Protein AF-A0A965GEA5-F1 (afdb_monomer)

Mean predicted aligned error: 11.43 Å

Secondary structure (DSSP, 8-state):
------------S----HHHHHHHHHHHHHHHHHHHHHHHHHHHHTHHHHHHHHHHHHHHHHHH-GGG---SPPP--STTHHHHHHHHHHHHHHHHHHHHHH-

Structure (mmCIF, N/CA/C/O backbone):
data_AF-A0A965GEA5-F1
#
_entry.id   AF-A0A965GEA5-F1
#
loop_
_atom_site.group_PDB
_atom_site.id
_atom_site.type_symbol
_atom_site.label_atom_id
_atom_site.label_alt_id
_atom_site.label_comp_id
_atom_site.label_asym_id
_atom_site.label_entity_id
_atom_site.label_seq_id
_atom_site.pdbx_PDB_ins_code
_atom_site.Cartn_x
_atom_site.Cartn_y
_atom_site.Cartn_z
_atom_site.occupancy
_atom_site.B_iso_or_equiv
_atom_site.auth_seq_id
_atom_site.auth_comp_id
_atom_site.auth_asym_id
_atom_site.auth_atom_id
_atom_site.pdbx_PDB_model_num
ATOM 1 N N . MET A 1 1 ? -72.207 2.234 27.737 1.00 43.72 1 MET 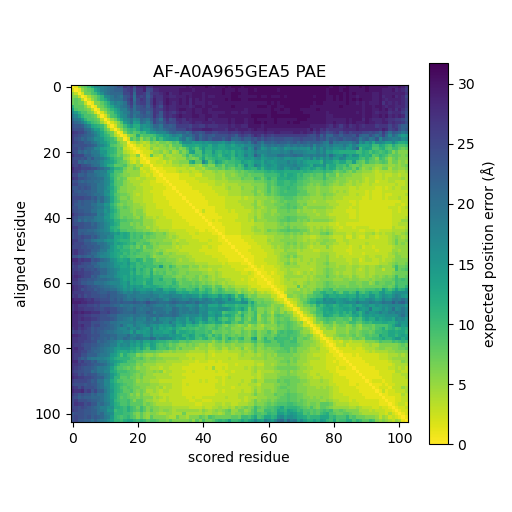A N 1
ATOM 2 C CA . MET A 1 1 ? -71.299 1.458 26.864 1.00 43.72 1 MET A CA 1
ATOM 3 C C . MET A 1 1 ? -70.029 2.272 26.649 1.00 43.72 1 MET A C 1
ATOM 5 O O . MET A 1 1 ? -70.011 3.147 25.799 1.00 43.72 1 MET A O 1
ATOM 9 N N . ALA A 1 2 ? -69.008 2.070 27.486 1.00 46.69 2 ALA A N 1
ATOM 10 C CA . ALA A 1 2 ? -67.744 2.802 27.409 1.00 46.69 2 ALA A CA 1
ATOM 11 C C . ALA A 1 2 ? -66.708 1.931 26.685 1.00 46.69 2 ALA A C 1
ATOM 13 O O . ALA A 1 2 ? -66.140 1.014 27.278 1.00 46.69 2 ALA A O 1
ATOM 14 N N . SER A 1 3 ? -66.506 2.182 25.389 1.00 49.72 3 SER A N 1
ATOM 15 C CA . SER A 1 3 ? -65.442 1.541 24.615 1.00 49.72 3 SER A CA 1
ATOM 16 C C . SER A 1 3 ? -64.109 2.181 24.999 1.00 49.72 3 SER A C 1
ATOM 18 O O . SER A 1 3 ? -63.816 3.325 24.651 1.00 49.72 3 SER A O 1
ATOM 20 N N . LYS A 1 4 ? -63.333 1.461 25.809 1.00 54.22 4 LYS A N 1
ATOM 21 C CA . LYS A 1 4 ? -62.025 1.877 26.312 1.00 54.22 4 LYS A CA 1
ATOM 22 C C . LYS A 1 4 ? -61.016 1.742 25.167 1.00 54.22 4 LYS A C 1
ATOM 24 O O . LYS A 1 4 ? -60.558 0.641 24.871 1.00 54.22 4 LYS A O 1
ATOM 29 N N . SER A 1 5 ? -60.709 2.859 24.506 1.00 52.09 5 SER A N 1
ATOM 30 C CA . SER A 1 5 ? -59.632 2.951 23.517 1.00 52.09 5 SER A CA 1
ATOM 31 C C . SER A 1 5 ? -58.316 2.527 24.169 1.00 52.09 5 SER A C 1
ATOM 33 O O . SER A 1 5 ? -57.801 3.187 25.073 1.00 52.09 5 SER A O 1
ATOM 35 N N . LYS A 1 6 ? -57.812 1.363 23.759 1.00 53.03 6 LYS A N 1
ATOM 36 C CA . LYS A 1 6 ? -56.510 0.838 24.153 1.00 53.03 6 LYS A CA 1
ATOM 37 C C . LYS A 1 6 ? -55.475 1.494 23.247 1.00 53.03 6 LYS A C 1
ATOM 39 O O . LYS A 1 6 ? -55.161 0.964 22.184 1.00 53.03 6 LYS A O 1
ATOM 44 N N . THR A 1 7 ? -54.970 2.651 23.660 1.00 47.94 7 THR A N 1
ATOM 45 C CA . THR A 1 7 ? -53.805 3.297 23.054 1.00 47.94 7 THR A CA 1
ATOM 46 C C . THR A 1 7 ? -52.617 2.348 23.214 1.00 47.94 7 THR A C 1
ATOM 48 O O . THR A 1 7 ? -52.012 2.238 24.278 1.00 47.94 7 THR A O 1
ATOM 51 N N . LYS A 1 8 ? -52.336 1.564 22.168 1.00 48.84 8 LYS A N 1
ATOM 52 C CA . LYS A 1 8 ? -51.048 0.896 22.005 1.00 48.84 8 LYS A CA 1
ATOM 53 C C . LYS A 1 8 ? -50.025 2.011 21.828 1.00 48.84 8 LYS A C 1
ATOM 55 O O . LYS A 1 8 ? -50.043 2.681 20.801 1.00 48.84 8 LYS A O 1
ATOM 60 N N . ASN A 1 9 ? -49.179 2.208 22.834 1.00 46.47 9 ASN A N 1
ATOM 61 C CA . ASN A 1 9 ? -47.971 3.012 22.703 1.00 46.47 9 ASN A CA 1
ATOM 62 C C . ASN A 1 9 ? -47.143 2.407 21.566 1.00 46.47 9 ASN A C 1
ATOM 64 O O . ASN A 1 9 ? -46.573 1.326 21.704 1.00 46.47 9 ASN A O 1
ATOM 68 N N . ALA A 1 10 ? -47.173 3.074 20.419 1.00 49.72 10 ALA A N 1
ATOM 69 C CA . ALA A 1 10 ? -46.383 2.763 19.245 1.00 49.72 10 ALA A CA 1
ATOM 70 C C . ALA A 1 10 ? -45.146 3.667 19.230 1.00 49.72 10 ALA A C 1
ATOM 72 O O . ALA A 1 10 ? -44.885 4.333 18.241 1.00 49.72 10 ALA A O 1
ATOM 73 N N . ASP A 1 11 ? -44.384 3.667 20.324 1.00 46.69 11 ASP A N 1
ATOM 74 C CA . ASP A 1 11 ? -43.043 4.259 20.377 1.00 46.69 11 ASP A CA 1
ATOM 75 C C . ASP A 1 11 ? -42.021 3.126 20.494 1.0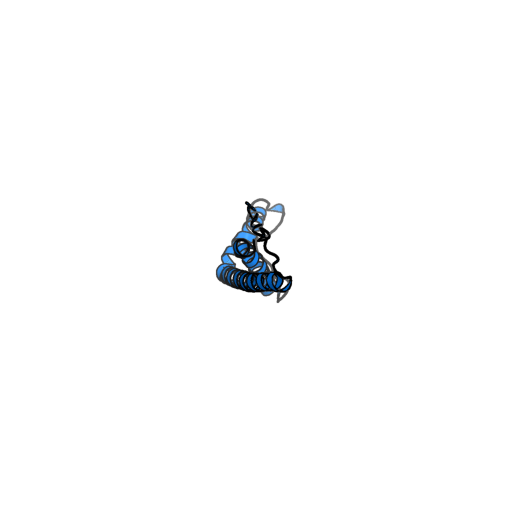0 46.69 11 ASP A C 1
ATOM 77 O O . ASP A 1 11 ? -41.295 2.969 21.469 1.00 46.69 11 ASP A O 1
ATOM 81 N N . GLY A 1 12 ? -42.031 2.259 19.483 1.00 46.09 12 GLY A N 1
ATOM 82 C CA . GLY A 1 12 ? -41.045 1.199 19.270 1.00 46.09 12 GLY A CA 1
ATOM 83 C C . GLY A 1 12 ? -39.899 1.656 18.369 1.00 46.09 12 GLY A C 1
ATOM 84 O O . GLY A 1 12 ? -39.423 0.879 17.549 1.00 46.09 12 GLY A O 1
ATOM 85 N N . GLN A 1 13 ? -39.500 2.926 18.456 1.00 50.22 13 GLN A N 1
ATOM 86 C CA . GLN A 1 13 ? -38.368 3.464 17.707 1.00 50.22 13 GLN A CA 1
ATOM 87 C C . GLN A 1 13 ? -37.155 3.537 18.632 1.00 50.22 13 GLN A C 1
ATOM 89 O O . GLN A 1 13 ? -36.934 4.544 19.289 1.00 50.22 13 GLN A O 1
ATOM 94 N N . ASN A 1 14 ? -36.411 2.432 18.706 1.00 54.12 14 ASN A N 1
ATOM 95 C CA . ASN A 1 14 ? -34.956 2.382 18.900 1.00 54.12 14 ASN A CA 1
ATOM 96 C C . ASN A 1 14 ? -34.323 3.571 1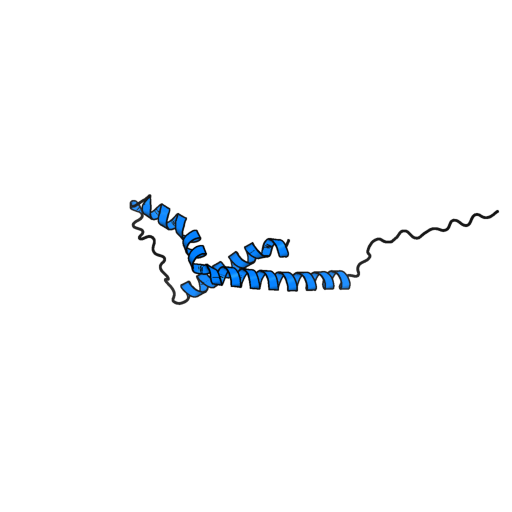9.655 1.00 54.12 14 ASN A C 1
ATOM 98 O O . ASN A 1 14 ? -33.475 4.273 19.107 1.00 54.12 14 ASN A O 1
ATOM 102 N N . ALA A 1 15 ? -34.673 3.786 20.922 1.00 60.22 15 ALA A N 1
ATOM 103 C CA . ALA A 1 15 ? -33.845 4.601 21.803 1.00 60.22 15 ALA A CA 1
ATOM 104 C C . ALA A 1 15 ? -32.640 3.748 22.232 1.00 60.22 15 ALA A C 1
ATOM 106 O O . ALA A 1 15 ? -32.561 3.312 23.378 1.00 60.22 15 ALA A O 1
ATOM 107 N N . MET A 1 16 ? -31.735 3.437 21.294 1.00 62.09 16 MET A N 1
ATOM 108 C CA . MET A 1 16 ? -30.442 2.859 21.661 1.00 62.09 16 MET A CA 1
ATOM 109 C C . MET A 1 16 ? -29.763 3.842 22.608 1.00 62.09 16 MET A C 1
ATOM 111 O O . MET A 1 16 ? -29.644 5.034 22.307 1.00 62.09 16 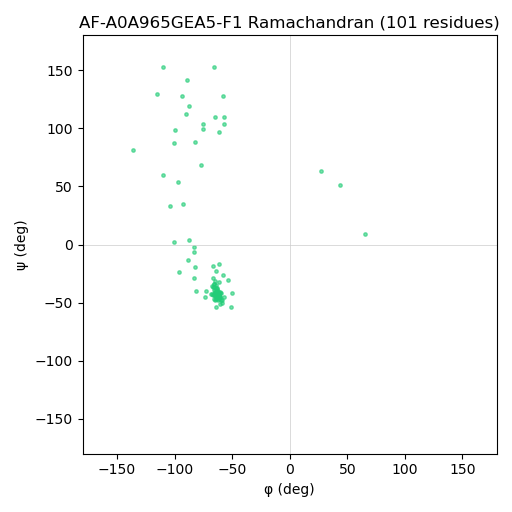MET A O 1
ATOM 115 N N . SER A 1 17 ? -29.325 3.357 23.766 1.00 77.88 17 SER A N 1
ATOM 116 C CA . SER A 1 17 ? -28.554 4.203 24.675 1.00 77.88 17 SER A CA 1
ATOM 117 C C . SER A 1 17 ? -27.208 4.558 24.027 1.00 77.88 17 SER A C 1
ATOM 119 O O . SER A 1 17 ? -26.676 3.786 23.227 1.00 77.88 17 SER A O 1
ATOM 121 N N . LEU A 1 18 ? -26.605 5.699 24.385 1.00 75.00 18 LEU A N 1
ATOM 122 C CA . LEU A 1 18 ? -25.270 6.077 23.880 1.00 75.00 18 LEU A CA 1
ATOM 123 C C . LEU A 1 18 ? -24.220 4.973 24.112 1.00 75.00 18 LEU A C 1
ATOM 125 O O . LEU A 1 18 ? -23.298 4.805 23.318 1.00 75.00 18 LEU A O 1
ATOM 129 N N . ILE A 1 19 ? -24.395 4.192 25.180 1.00 78.50 19 ILE A N 1
ATOM 130 C CA . ILE A 1 19 ? -23.554 3.042 25.529 1.00 78.50 19 ILE A CA 1
ATOM 131 C C . ILE A 1 19 ? -23.683 1.918 24.489 1.00 78.50 19 ILE A C 1
ATOM 133 O O . ILE A 1 19 ? -22.698 1.267 24.151 1.00 78.50 19 ILE A O 1
ATOM 137 N N . GLU A 1 20 ? -24.877 1.712 23.948 1.00 78.88 20 GLU A N 1
ATOM 138 C CA . GLU A 1 20 ? -25.182 0.674 22.962 1.00 78.88 20 GLU A CA 1
ATOM 139 C C . GLU A 1 20 ? -24.597 1.020 21.586 1.00 78.88 20 GLU A C 1
ATOM 141 O O . GLU A 1 20 ? -23.957 0.185 20.948 1.00 78.88 20 GLU A O 1
ATOM 146 N N . HIS A 1 21 ? -24.669 2.298 21.204 1.00 81.25 21 HIS A N 1
ATOM 147 C CA . HIS A 1 21 ? -24.023 2.827 19.998 1.00 81.25 21 HIS A CA 1
ATOM 148 C C . HIS A 1 21 ? -22.484 2.702 20.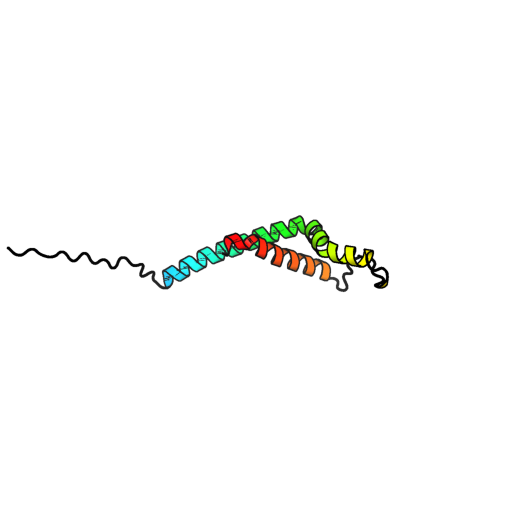061 1.00 81.25 21 HIS A C 1
ATOM 150 O O . HIS A 1 21 ? -21.829 2.311 19.092 1.00 81.25 21 HIS A O 1
ATOM 156 N N . LEU A 1 22 ? -21.885 2.976 21.227 1.00 81.69 22 LEU A N 1
ATOM 157 C CA . LEU A 1 22 ? -20.446 2.789 21.471 1.00 81.69 22 LEU A CA 1
ATOM 158 C C . LEU A 1 22 ? -20.035 1.306 21.448 1.00 81.69 22 LEU A C 1
ATOM 160 O O . LEU A 1 22 ? -18.947 0.970 20.968 1.00 81.69 22 LEU A O 1
ATOM 164 N N . ALA A 1 23 ? -20.889 0.408 21.947 1.00 83.25 23 ALA A N 1
ATOM 165 C CA . ALA A 1 23 ? -20.643 -1.032 21.915 1.00 83.25 23 ALA A CA 1
ATOM 166 C C . ALA A 1 23 ? -20.625 -1.577 20.477 1.00 83.25 23 ALA A C 1
ATOM 168 O O . ALA A 1 23 ? -19.759 -2.391 20.134 1.00 83.25 23 ALA A O 1
ATOM 169 N N . GLU A 1 24 ? -21.520 -1.081 19.621 1.00 82.44 24 GLU A N 1
ATOM 170 C CA . GLU A 1 24 ? -21.539 -1.407 18.197 1.00 82.44 24 GLU A CA 1
ATOM 171 C C . GLU A 1 24 ? -20.280 -0.892 17.482 1.00 82.44 24 GLU A C 1
ATOM 173 O O . GLU A 1 24 ? -19.629 -1.646 16.749 1.00 82.44 24 GLU A O 1
ATOM 178 N N . LEU A 1 25 ? -19.868 0.352 17.764 1.00 84.25 25 LEU A N 1
ATOM 179 C CA . LEU A 1 25 ? -18.648 0.929 17.199 1.00 84.25 25 LEU A CA 1
ATOM 180 C C . LEU A 1 25 ? -17.402 0.116 17.579 1.00 84.25 25 LEU A C 1
ATOM 182 O O . LEU A 1 25 ? -16.562 -0.146 16.719 1.00 84.25 25 LEU A O 1
ATOM 186 N N . ARG A 1 26 ? -17.287 -0.343 18.834 1.00 89.44 26 ARG A N 1
ATOM 187 C CA . ARG A 1 26 ? -16.154 -1.177 19.278 1.00 89.44 26 ARG A CA 1
ATOM 188 C C . ARG A 1 26 ? -16.069 -2.480 18.488 1.00 89.44 26 ARG A C 1
ATOM 190 O O . ARG A 1 26 ? -14.982 -2.877 18.073 1.00 89.44 26 ARG A O 1
ATOM 197 N N . MET A 1 27 ? -17.201 -3.153 18.290 1.00 85.81 27 MET A N 1
ATOM 198 C CA . MET A 1 27 ? -17.245 -4.420 17.557 1.00 85.81 27 MET A CA 1
ATOM 199 C C . MET A 1 27 ? -16.848 -4.230 16.089 1.00 85.81 27 MET A C 1
ATOM 201 O O . MET A 1 27 ? -16.079 -5.030 15.552 1.00 85.81 27 MET A O 1
ATOM 205 N N . ARG A 1 28 ? -17.325 -3.151 15.455 1.00 88.31 28 ARG A N 1
ATOM 206 C CA . ARG A 1 28 ? -16.928 -2.776 14.092 1.00 88.31 28 ARG A CA 1
ATOM 207 C C . ARG A 1 28 ? -15.434 -2.469 14.023 1.00 88.31 28 ARG A C 1
ATOM 209 O O . ARG A 1 28 ? -14.743 -3.056 13.202 1.00 88.31 28 ARG A O 1
ATOM 216 N N . LEU A 1 29 ? -14.911 -1.662 14.947 1.00 87.88 29 LEU A N 1
ATOM 217 C CA . LEU A 1 29 ? -13.496 -1.288 14.993 1.00 87.88 29 LEU A CA 1
ATOM 218 C C . LEU A 1 29 ? -12.565 -2.506 15.089 1.00 87.88 29 LEU A C 1
ATOM 220 O O . LEU A 1 29 ? -11.588 -2.586 14.351 1.00 87.88 29 LEU A O 1
ATOM 224 N N . ILE A 1 30 ? -12.874 -3.474 15.958 1.00 90.38 30 ILE A N 1
ATOM 225 C CA . ILE A 1 30 ? -12.056 -4.689 16.111 1.00 90.38 30 ILE A CA 1
ATOM 226 C C . ILE A 1 30 ? -12.041 -5.503 14.811 1.00 90.38 30 ILE A C 1
ATOM 228 O O . ILE A 1 30 ? -10.977 -5.940 14.370 1.00 90.38 30 ILE A O 1
ATOM 232 N N . ARG A 1 31 ? -13.204 -5.684 14.172 1.00 90.00 31 ARG A N 1
ATOM 233 C CA . ARG A 1 31 ? -13.313 -6.403 12.892 1.00 90.00 31 ARG A CA 1
ATOM 234 C C . ARG A 1 31 ? -12.561 -5.684 11.776 1.00 90.00 31 ARG A C 1
ATOM 236 O O . ARG A 1 31 ? -11.846 -6.335 11.022 1.00 90.00 31 ARG A O 1
ATOM 243 N N . SER A 1 32 ? -12.661 -4.360 11.720 1.00 89.88 32 SER A N 1
ATOM 244 C CA . SER A 1 32 ? -11.949 -3.523 10.757 1.00 89.88 32 SER A CA 1
ATOM 245 C C . SER A 1 32 ? -10.433 -3.615 10.914 1.00 89.88 32 SER A C 1
ATOM 247 O O . SER A 1 32 ? -9.728 -3.809 9.928 1.00 89.88 32 SER A O 1
ATOM 249 N N . ILE A 1 33 ? -9.916 -3.546 12.144 1.00 91.56 33 ILE A N 1
ATOM 250 C CA . ILE A 1 33 ? -8.477 -3.690 12.410 1.00 91.56 33 ILE A CA 1
ATOM 251 C C . ILE A 1 33 ? -7.991 -5.082 11.998 1.00 91.56 33 ILE A C 1
ATOM 253 O O . ILE A 1 33 ? -6.955 -5.195 11.346 1.00 91.56 33 ILE A O 1
ATOM 257 N N . LEU A 1 34 ? -8.744 -6.137 12.328 1.00 93.69 34 LEU A N 1
ATOM 258 C CA . LEU A 1 34 ? -8.413 -7.500 11.907 1.00 93.69 34 LEU A CA 1
ATOM 259 C C . LEU A 1 34 ? -8.416 -7.642 10.382 1.00 93.69 34 LEU A C 1
ATOM 261 O O . LEU A 1 34 ? -7.490 -8.229 9.829 1.00 93.69 34 LEU A O 1
ATOM 265 N N . ALA A 1 35 ? -9.405 -7.071 9.695 1.00 93.25 35 ALA A N 1
ATOM 266 C CA . ALA A 1 35 ? -9.475 -7.093 8.238 1.00 93.25 35 ALA A CA 1
ATOM 267 C C . ALA A 1 35 ? -8.282 -6.375 7.591 1.00 93.25 35 ALA A C 1
ATOM 269 O O . ALA A 1 35 ? -7.661 -6.927 6.685 1.00 93.25 35 ALA A O 1
ATOM 270 N N . VAL A 1 36 ? -7.908 -5.192 8.091 1.00 93.81 36 VAL A N 1
ATOM 271 C CA . VAL A 1 36 ? -6.722 -4.456 7.620 1.00 93.81 36 VAL A CA 1
ATOM 272 C C . VAL A 1 36 ? -5.445 -5.245 7.892 1.00 93.81 36 VAL A C 1
ATOM 274 O O . VAL A 1 36 ? -4.596 -5.330 7.010 1.00 93.81 36 VAL A O 1
ATOM 277 N N . ALA A 1 37 ? -5.301 -5.856 9.070 1.00 94.12 37 ALA A N 1
ATOM 278 C CA . ALA A 1 37 ? -4.122 -6.649 9.412 1.00 94.12 37 ALA A CA 1
ATOM 279 C C . ALA A 1 37 ? -3.964 -7.869 8.492 1.00 94.12 37 ALA A C 1
ATOM 281 O O . ALA A 1 37 ? -2.871 -8.124 7.987 1.00 94.12 37 ALA A O 1
ATOM 282 N N . LEU A 1 38 ? -5.057 -8.589 8.224 1.00 95.00 38 LEU A N 1
ATOM 283 C CA . LEU A 1 38 ? -5.068 -9.725 7.302 1.00 95.00 38 LEU A CA 1
ATOM 284 C C . LEU A 1 38 ? -4.809 -9.286 5.856 1.00 95.00 38 LEU A C 1
ATOM 286 O O . LEU A 1 38 ? -4.006 -9.909 5.163 1.00 95.00 38 LEU A O 1
ATOM 290 N N . GLY A 1 39 ? -5.430 -8.190 5.414 1.00 93.56 39 GLY A N 1
ATOM 291 C CA . GLY A 1 39 ? -5.185 -7.604 4.097 1.00 93.56 39 GLY A CA 1
ATOM 292 C C . GLY A 1 39 ? -3.728 -7.172 3.925 1.00 93.56 39 GLY A C 1
ATOM 293 O O . GLY A 1 39 ? -3.105 -7.485 2.913 1.00 93.56 39 GLY A O 1
ATOM 294 N N . ALA A 1 40 ? -3.156 -6.511 4.932 1.00 93.75 40 ALA A N 1
ATOM 295 C CA . ALA A 1 40 ? -1.765 -6.072 4.925 1.00 93.75 40 ALA A CA 1
ATOM 296 C C . ALA A 1 40 ? -0.801 -7.261 4.908 1.00 93.75 40 ALA A C 1
ATOM 298 O O . ALA A 1 40 ? 0.144 -7.256 4.124 1.00 93.75 40 ALA A O 1
ATOM 299 N N . ALA A 1 41 ? -1.059 -8.302 5.707 1.00 94.50 41 ALA A N 1
ATOM 300 C CA . ALA A 1 41 ? -0.280 -9.539 5.682 1.00 94.50 41 ALA A CA 1
ATOM 301 C C . ALA A 1 41 ? -0.340 -10.226 4.307 1.00 94.50 41 ALA A C 1
ATOM 303 O O . ALA A 1 41 ? 0.689 -10.663 3.795 1.00 94.50 41 ALA A O 1
ATOM 304 N N . GLY A 1 42 ? -1.519 -10.257 3.676 1.00 94.38 42 GLY A N 1
ATOM 305 C CA . GLY A 1 42 ? -1.695 -10.763 2.315 1.00 94.38 42 GLY A CA 1
ATOM 306 C C . GLY A 1 42 ? -0.872 -9.978 1.292 1.00 94.38 42 GLY A C 1
ATOM 307 O O . GLY A 1 42 ? -0.091 -10.565 0.550 1.00 94.38 42 GLY A O 1
ATOM 308 N N . VAL A 1 43 ? -0.970 -8.647 1.285 1.00 92.81 43 VAL A N 1
ATOM 309 C CA . VAL A 1 43 ? -0.184 -7.797 0.369 1.00 92.81 43 VAL A CA 1
ATOM 310 C C . VAL A 1 43 ? 1.315 -7.926 0.625 1.00 92.81 43 VAL A C 1
ATOM 312 O O . VAL A 1 43 ? 2.091 -7.947 -0.326 1.00 92.81 43 VAL A O 1
ATOM 315 N N . LEU A 1 44 ? 1.733 -8.050 1.887 1.00 92.56 44 LEU A N 1
ATOM 316 C CA . LEU A 1 44 ? 3.133 -8.260 2.243 1.00 92.56 44 LEU A CA 1
ATOM 317 C C . LEU A 1 44 ? 3.662 -9.589 1.674 1.00 92.56 44 LEU A C 1
ATOM 319 O O . LEU A 1 44 ? 4.781 -9.623 1.167 1.00 92.56 44 LEU A O 1
ATOM 323 N N . ALA A 1 45 ? 2.857 -10.658 1.707 1.00 92.88 45 ALA A N 1
ATOM 324 C CA . ALA A 1 45 ? 3.209 -11.950 1.114 1.00 92.88 45 ALA A CA 1
ATOM 325 C C . ALA A 1 45 ? 3.353 -11.878 -0.418 1.00 92.88 45 ALA A C 1
ATOM 327 O O . ALA A 1 45 ? 4.191 -12.570 -0.991 1.00 92.88 45 ALA A O 1
ATOM 328 N N . PHE A 1 46 ? 2.587 -11.004 -1.075 1.00 92.25 46 PHE A N 1
ATOM 329 C CA . PHE A 1 46 ? 2.654 -10.744 -2.517 1.00 92.25 46 PHE A CA 1
ATOM 330 C C . PHE A 1 46 ? 3.359 -9.416 -2.847 1.00 92.25 46 PHE A C 1
ATOM 332 O O . PHE A 1 46 ? 3.020 -8.749 -3.824 1.00 92.25 46 PHE A O 1
ATOM 339 N N . TYR A 1 47 ? 4.355 -9.017 -2.053 1.00 89.81 47 TYR A N 1
ATOM 340 C CA . TYR A 1 47 ? 5.040 -7.734 -2.228 1.00 89.81 47 TYR A CA 1
ATOM 341 C C . TYR A 1 47 ? 5.716 -7.589 -3.601 1.00 89.81 47 TYR A C 1
ATOM 343 O O . TYR A 1 47 ? 5.547 -6.563 -4.260 1.00 89.81 47 TYR A O 1
ATOM 351 N N . ASP A 1 48 ? 6.464 -8.602 -4.045 1.00 89.00 48 ASP A N 1
ATOM 352 C CA . ASP A 1 48 ? 7.229 -8.543 -5.296 1.00 89.00 48 ASP A CA 1
ATOM 353 C C . ASP A 1 48 ? 6.359 -8.273 -6.538 1.00 89.00 48 ASP A C 1
ATOM 355 O O . ASP A 1 48 ? 6.677 -7.338 -7.283 1.00 89.00 48 ASP A O 1
ATOM 359 N N . PRO A 1 49 ? 5.244 -8.996 -6.782 1.00 89.81 49 PRO A N 1
ATOM 360 C CA . PRO A 1 49 ? 4.379 -8.697 -7.923 1.00 89.81 49 PRO A CA 1
ATOM 361 C C . PRO A 1 49 ? 3.691 -7.330 -7.806 1.00 89.81 49 PRO A C 1
ATOM 363 O O . PRO A 1 49 ? 3.527 -6.643 -8.815 1.00 89.81 49 PRO A O 1
ATOM 366 N N . VAL A 1 50 ? 3.338 -6.884 -6.595 1.00 89.69 50 VAL A N 1
ATOM 367 C CA . VAL A 1 50 ? 2.755 -5.548 -6.378 1.00 89.69 50 VAL A CA 1
ATOM 368 C C . VAL A 1 50 ? 3.770 -4.449 -6.703 1.00 89.69 50 VAL A C 1
ATOM 370 O O . VAL A 1 50 ? 3.439 -3.476 -7.382 1.00 89.69 50 VAL A O 1
ATOM 373 N N . LEU A 1 51 ? 5.028 -4.614 -6.288 1.00 89.00 51 LEU A N 1
ATOM 374 C CA . LEU A 1 51 ? 6.107 -3.682 -6.609 1.00 89.00 51 LEU A CA 1
ATOM 375 C C . LEU A 1 51 ? 6.377 -3.627 -8.119 1.00 89.00 51 LEU A C 1
ATOM 377 O O . LEU A 1 51 ? 6.563 -2.544 -8.677 1.00 89.00 51 LEU A O 1
ATOM 381 N N . GLN A 1 52 ? 6.367 -4.772 -8.804 1.00 88.19 52 GLN A N 1
ATOM 382 C CA . GLN A 1 52 ? 6.509 -4.828 -10.262 1.00 88.19 52 GLN A CA 1
ATOM 383 C C . GLN A 1 52 ? 5.364 -4.105 -10.974 1.00 88.19 52 GLN A C 1
ATOM 385 O O . GLN A 1 52 ? 5.605 -3.347 -11.910 1.00 88.19 52 GLN A O 1
ATOM 390 N N . PHE A 1 53 ? 4.129 -4.276 -10.499 1.00 89.69 53 PHE A N 1
ATOM 391 C CA . PHE A 1 53 ? 2.975 -3.557 -11.033 1.00 89.69 53 PHE A CA 1
ATOM 392 C C . PHE A 1 53 ? 3.123 -2.036 -10.869 1.00 89.69 53 PHE A C 1
ATOM 394 O O . PHE A 1 53 ? 2.927 -1.293 -11.829 1.00 89.69 53 PHE A O 1
ATOM 401 N N . LEU A 1 54 ? 3.544 -1.576 -9.687 1.00 87.06 54 LEU A N 1
ATOM 402 C CA . LEU A 1 54 ? 3.769 -0.154 -9.394 1.00 87.06 54 LEU A CA 1
ATOM 403 C C . LEU A 1 54 ? 4.920 0.454 -10.212 1.00 87.06 54 LEU A C 1
ATOM 405 O O . LEU A 1 54 ? 4.870 1.625 -10.578 1.00 87.06 54 LEU A O 1
ATOM 409 N N . THR A 1 55 ? 5.958 -0.329 -10.508 1.00 88.00 55 THR A N 1
ATOM 410 C CA . THR A 1 55 ? 7.147 0.127 -11.254 1.00 88.00 55 THR A CA 1
ATOM 411 C C . THR A 1 55 ? 7.021 -0.014 -12.767 1.00 88.00 55 THR A C 1
ATOM 413 O O . THR A 1 55 ? 7.807 0.584 -13.502 1.00 88.00 55 THR A O 1
ATOM 416 N N . LYS A 1 56 ? 6.023 -0.754 -13.255 1.00 88.00 56 LYS A N 1
ATOM 417 C CA . LYS A 1 56 ? 5.740 -0.921 -14.682 1.00 88.00 56 LYS A CA 1
ATOM 418 C C . LYS A 1 56 ? 5.639 0.404 -15.458 1.00 88.00 56 LYS A C 1
ATOM 420 O O . LYS A 1 56 ? 6.408 0.556 -16.403 1.00 88.00 56 LYS A O 1
ATOM 425 N N . PRO A 1 57 ? 4.812 1.397 -15.061 1.00 85.75 57 PRO A N 1
ATOM 426 C CA . PRO A 1 57 ? 4.722 2.655 -15.808 1.00 85.75 57 PRO A CA 1
ATOM 427 C C . PRO A 1 57 ? 6.054 3.413 -15.847 1.00 85.75 57 PRO A C 1
ATOM 429 O O . PRO A 1 57 ? 6.366 4.063 -16.839 1.00 85.75 57 PRO A O 1
ATOM 432 N N . TYR A 1 58 ? 6.870 3.301 -14.795 1.00 84.00 58 TYR A N 1
ATOM 433 C CA . TYR A 1 58 ? 8.201 3.902 -14.775 1.00 84.00 58 TYR A CA 1
ATOM 434 C C . TYR A 1 58 ? 9.128 3.248 -15.807 1.00 84.00 58 TYR A C 1
ATOM 436 O O . TYR A 1 58 ? 9.774 3.949 -16.583 1.00 84.00 58 TYR A O 1
ATOM 444 N N . ARG A 1 59 ? 9.153 1.912 -15.869 1.00 83.69 59 ARG A N 1
ATOM 445 C CA . ARG A 1 59 ? 9.953 1.168 -16.855 1.00 83.69 59 ARG A CA 1
ATOM 446 C C . ARG A 1 59 ? 9.499 1.431 -18.289 1.00 83.69 59 ARG A C 1
ATOM 448 O O . ARG A 1 59 ? 10.343 1.650 -19.153 1.00 83.69 59 ARG A O 1
ATOM 455 N N . ASP A 1 60 ? 8.191 1.487 -18.518 1.00 85.75 60 ASP A N 1
ATOM 456 C CA . ASP A 1 60 ? 7.611 1.762 -19.835 1.00 85.75 60 ASP A CA 1
ATOM 457 C C . ASP A 1 60 ? 7.974 3.177 -20.330 1.00 85.75 60 ASP A C 1
ATOM 459 O O . ASP A 1 60 ? 8.289 3.373 -21.508 1.00 85.75 60 ASP A O 1
ATOM 463 N N . LEU A 1 61 ? 8.011 4.167 -19.427 1.00 84.31 61 LEU A N 1
ATOM 464 C CA . LEU A 1 61 ? 8.466 5.526 -19.738 1.00 84.31 61 LEU A CA 1
ATOM 465 C C . LEU A 1 61 ? 9.963 5.585 -20.058 1.00 84.31 61 LEU A C 1
ATOM 467 O O . LEU A 1 61 ? 10.337 6.248 -21.025 1.00 84.31 61 LEU A O 1
ATOM 471 N N . CYS A 1 62 ? 10.804 4.879 -19.294 1.00 81.62 62 CYS A N 1
ATOM 472 C CA . CYS A 1 62 ? 12.245 4.801 -19.567 1.00 81.62 62 CYS A CA 1
ATOM 473 C C . CYS A 1 62 ? 12.515 4.190 -20.950 1.00 81.62 62 CYS A C 1
ATOM 475 O O . CYS A 1 62 ? 13.346 4.692 -21.701 1.00 81.62 62 CYS A O 1
ATOM 477 N N . ALA A 1 63 ? 11.763 3.147 -21.315 1.00 79.19 63 ALA A N 1
ATOM 478 C CA . ALA A 1 63 ? 11.862 2.509 -22.624 1.00 79.19 63 ALA A CA 1
ATOM 479 C C . ALA A 1 63 ? 11.376 3.413 -23.772 1.00 79.19 63 ALA A C 1
ATOM 481 O O . ALA A 1 63 ? 11.945 3.390 -24.859 1.00 79.19 63 ALA A O 1
ATOM 482 N N . SER A 1 64 ? 10.337 4.221 -23.539 1.00 81.94 64 SER A N 1
ATOM 483 C CA . SER A 1 64 ? 9.731 5.069 -24.578 1.00 81.94 64 SER A CA 1
ATOM 484 C C . SER A 1 64 ? 10.466 6.395 -24.808 1.00 81.94 64 SER A C 1
ATOM 486 O O . SER A 1 64 ? 10.256 7.045 -25.831 1.00 81.94 64 SER A O 1
ATOM 488 N N . ARG A 1 65 ? 11.289 6.842 -23.853 1.00 76.50 65 ARG A N 1
ATOM 489 C CA . ARG A 1 65 ? 11.974 8.143 -23.875 1.00 76.50 65 ARG A CA 1
ATOM 490 C C . ARG A 1 65 ? 13.442 7.977 -23.446 1.00 76.50 65 ARG A C 1
ATOM 492 O O . ARG A 1 65 ? 13.776 8.276 -22.297 1.00 76.50 65 ARG A O 1
ATOM 499 N N . PRO A 1 66 ? 14.335 7.556 -24.360 1.00 68.88 66 PRO A N 1
ATOM 500 C CA . PRO A 1 66 ? 15.762 7.390 -24.060 1.00 68.88 66 PRO A CA 1
ATOM 501 C C . PRO A 1 66 ? 16.459 8.698 -23.640 1.00 68.88 66 PRO A C 1
ATOM 503 O O . PRO A 1 66 ? 17.514 8.658 -23.007 1.00 68.88 66 PRO A O 1
ATOM 506 N N . ASP A 1 67 ? 15.844 9.853 -23.913 1.00 75.12 67 ASP A N 1
ATOM 507 C CA . ASP A 1 67 ? 16.317 11.181 -23.503 1.00 75.12 67 ASP A CA 1
ATOM 508 C C . ASP A 1 67 ? 16.474 11.333 -21.979 1.00 75.12 67 ASP A C 1
ATOM 510 O O . ASP A 1 67 ? 17.293 12.126 -21.515 1.00 75.12 67 ASP A O 1
ATOM 514 N N . PHE A 1 68 ? 15.715 10.568 -21.184 1.00 70.88 68 PHE A N 1
ATOM 515 C CA . PHE A 1 68 ? 15.735 10.665 -19.722 1.00 70.88 68 PHE A CA 1
ATOM 516 C C . PHE A 1 68 ? 16.871 9.878 -19.046 1.00 70.88 68 PHE A C 1
ATOM 518 O O . PHE A 1 68 ? 17.002 9.977 -17.827 1.00 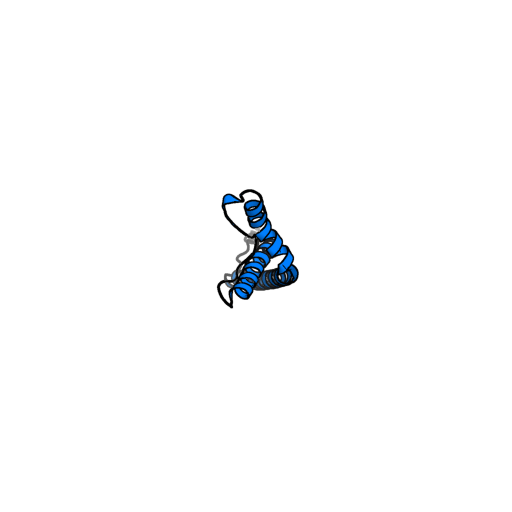70.88 68 PHE A O 1
ATOM 525 N N . LYS A 1 69 ? 17.712 9.141 -19.798 1.00 66.69 69 LYS A N 1
ATOM 526 C CA . LYS A 1 69 ? 18.861 8.364 -19.275 1.00 66.69 69 LYS A CA 1
ATOM 527 C C . LYS A 1 69 ? 18.535 7.582 -17.992 1.00 66.69 69 LYS A C 1
ATOM 529 O O . LYS A 1 69 ? 19.221 7.705 -16.979 1.00 66.69 69 LYS A O 1
ATOM 534 N N . CYS A 1 70 ? 17.460 6.808 -18.021 1.00 71.94 70 CYS A N 1
ATOM 535 C CA . CYS A 1 70 ? 16.988 6.056 -16.867 1.00 71.94 70 CYS A CA 1
ATOM 536 C C . CYS A 1 70 ? 17.069 4.545 -17.118 1.00 71.94 70 CYS A C 1
ATOM 538 O O . CYS A 1 70 ? 16.564 4.040 -18.116 1.00 71.94 70 CYS A O 1
ATOM 540 N N . ASP A 1 71 ? 17.676 3.823 -16.171 1.00 67.38 71 ASP A N 1
ATOM 541 C CA . ASP A 1 71 ? 17.967 2.383 -16.279 1.00 67.38 71 ASP A CA 1
ATOM 542 C C . ASP A 1 71 ? 16.809 1.485 -15.796 1.00 67.38 71 ASP A C 1
ATOM 544 O O . ASP A 1 71 ? 16.937 0.263 -15.715 1.00 67.38 71 ASP A O 1
ATOM 548 N N . GLY A 1 72 ? 15.662 2.070 -15.422 1.00 67.50 72 GLY A N 1
ATOM 549 C CA . GLY A 1 72 ? 14.488 1.327 -14.937 1.00 67.50 72 GLY A CA 1
ATOM 550 C C . GLY A 1 72 ? 14.695 0.586 -13.603 1.00 67.50 72 GLY A C 1
ATOM 551 O O . GLY A 1 72 ? 13.834 -0.207 -13.193 1.00 67.50 72 GLY A O 1
ATOM 552 N N . SER A 1 73 ? 15.821 0.826 -12.927 1.00 72.00 73 SER A N 1
ATOM 553 C CA . SER A 1 73 ? 16.181 0.269 -11.625 1.00 72.00 73 SER A CA 1
ATOM 554 C C . SER A 1 73 ? 15.677 1.159 -10.482 1.00 72.00 73 SER A C 1
ATOM 556 O O . SER A 1 73 ? 15.680 2.386 -10.562 1.00 72.00 73 SER A O 1
ATOM 558 N N . LEU A 1 74 ? 15.206 0.529 -9.402 1.00 76.94 74 LEU A N 1
ATOM 559 C CA . LEU A 1 74 ? 14.872 1.232 -8.165 1.00 76.94 74 LEU A CA 1
ATOM 560 C C . LEU A 1 74 ? 16.127 1.332 -7.301 1.00 76.94 74 LEU A C 1
ATOM 562 O O . LEU A 1 74 ? 16.668 0.309 -6.880 1.00 76.94 74 LEU A O 1
ATOM 566 N N . PHE A 1 75 ? 16.559 2.555 -7.011 1.00 77.19 75 PHE A N 1
ATOM 567 C CA . PHE A 1 75 ? 17.654 2.810 -6.083 1.00 77.19 75 PHE A CA 1
ATOM 568 C C . PHE A 1 75 ? 17.104 3.064 -4.679 1.00 77.19 75 PHE A C 1
ATOM 570 O O . PHE A 1 75 ? 16.232 3.909 -4.490 1.00 77.19 75 PHE A O 1
ATOM 577 N N . ALA A 1 76 ? 17.622 2.330 -3.696 1.00 81.19 76 ALA A N 1
ATOM 578 C CA . ALA A 1 76 ? 17.410 2.620 -2.282 1.00 81.19 76 ALA A CA 1
ATOM 579 C C . ALA A 1 76 ? 18.536 3.561 -1.836 1.00 81.19 76 ALA A C 1
ATOM 581 O O . ALA A 1 76 ? 19.701 3.165 -1.838 1.00 81.19 76 ALA A O 1
ATOM 582 N N . LEU A 1 77 ? 18.201 4.811 -1.515 1.00 85.25 77 LEU A N 1
ATOM 583 C CA . LEU A 1 77 ? 19.185 5.816 -1.103 1.00 85.25 77 LEU A CA 1
ATOM 584 C C . LEU A 1 77 ? 19.506 5.676 0.391 1.00 85.25 77 LEU A C 1
ATOM 586 O O . LEU A 1 77 ? 20.612 5.995 0.822 1.00 85.25 77 LEU A O 1
ATOM 590 N N . GLY A 1 78 ? 18.547 5.181 1.175 1.00 86.88 78 GLY A N 1
ATOM 591 C CA . GLY A 1 78 ? 18.689 4.893 2.594 1.00 86.88 78 GLY A CA 1
ATOM 592 C C . GLY A 1 78 ? 18.689 3.390 2.914 1.00 86.88 78 GLY A C 1
ATOM 593 O O . GLY A 1 78 ? 18.033 2.599 2.231 1.00 86.88 78 GLY A O 1
ATOM 594 N N . PRO A 1 79 ? 19.335 2.975 4.021 1.00 86.25 79 PRO A N 1
ATOM 595 C CA . PRO A 1 79 ? 19.367 1.573 4.453 1.00 86.25 79 PRO A CA 1
ATOM 596 C C . PRO A 1 79 ? 17.980 1.026 4.838 1.00 86.25 79 PRO A C 1
ATOM 598 O O . PRO A 1 79 ? 17.749 -0.179 4.794 1.00 86.25 79 PRO A O 1
ATOM 601 N N . LEU A 1 80 ? 17.042 1.909 5.201 1.00 90.19 80 LEU A N 1
ATOM 602 C CA . LEU A 1 80 ? 15.677 1.566 5.617 1.00 90.19 80 LEU A CA 1
ATOM 603 C C . LEU A 1 80 ? 14.630 1.757 4.508 1.00 90.19 80 LEU A C 1
ATOM 605 O O . LEU A 1 80 ? 13.444 1.514 4.751 1.00 90.19 80 LEU A O 1
ATOM 609 N N . ASP A 1 81 ? 15.026 2.160 3.298 1.00 86.62 81 ASP A N 1
ATOM 610 C CA . ASP A 1 81 ? 14.077 2.426 2.207 1.00 86.62 81 ASP A CA 1
ATOM 611 C C . ASP A 1 81 ? 13.329 1.161 1.788 1.00 86.62 81 ASP A C 1
ATOM 613 O O . ASP A 1 81 ? 12.111 1.181 1.618 1.00 86.62 81 ASP A O 1
ATOM 617 N N . GLY A 1 82 ? 14.030 0.027 1.709 1.00 87.12 82 GLY A N 1
ATOM 618 C CA . GLY A 1 82 ? 13.415 -1.252 1.358 1.00 87.12 82 GLY A CA 1
ATOM 619 C C . GLY A 1 82 ? 12.384 -1.733 2.386 1.00 87.12 82 GLY A C 1
ATOM 620 O O . GLY A 1 82 ? 11.380 -2.341 2.012 1.00 87.12 82 GLY A O 1
ATOM 621 N N . LEU A 1 83 ? 12.606 -1.472 3.677 1.00 90.50 83 LEU A N 1
ATOM 622 C CA . LEU A 1 83 ? 11.644 -1.800 4.734 1.00 90.50 83 LEU A CA 1
ATOM 623 C C . LEU A 1 83 ? 10.456 -0.831 4.704 1.00 90.50 83 LEU A C 1
ATOM 625 O O . LEU A 1 83 ? 9.302 -1.254 4.757 1.00 90.50 83 LEU A O 1
ATOM 629 N N . SER A 1 84 ? 10.737 0.465 4.569 1.00 90.38 84 SER A N 1
ATOM 630 C CA . SER A 1 84 ? 9.720 1.517 4.532 1.00 90.38 84 SER A CA 1
ATOM 631 C C . SER A 1 84 ? 8.789 1.366 3.330 1.00 90.38 84 SER A C 1
ATOM 633 O O . SER A 1 84 ? 7.579 1.533 3.469 1.00 90.38 84 SER A O 1
ATOM 635 N N . ALA A 1 85 ? 9.324 0.995 2.164 1.00 91.00 85 ALA A N 1
ATOM 636 C CA . ALA A 1 85 ? 8.537 0.698 0.971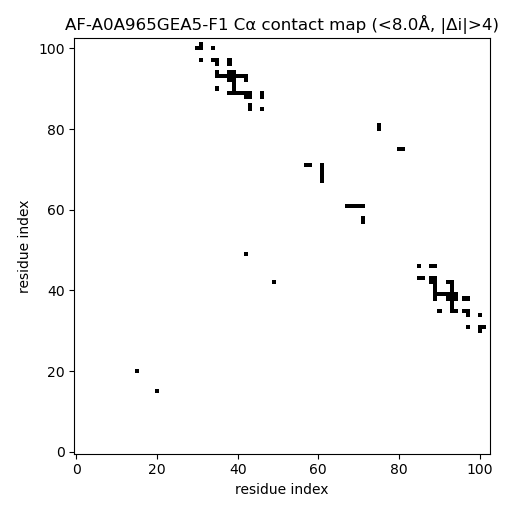 1.00 91.00 85 ALA A CA 1
ATOM 637 C C . ALA A 1 85 ? 7.592 -0.489 1.199 1.00 91.00 85 ALA A C 1
ATOM 639 O O . ALA A 1 85 ? 6.399 -0.375 0.926 1.00 91.00 85 ALA A O 1
ATOM 640 N N . ARG A 1 86 ? 8.092 -1.593 1.775 1.00 91.88 86 ARG A N 1
ATOM 641 C CA . ARG A 1 86 ? 7.276 -2.771 2.122 1.00 91.88 86 ARG A CA 1
ATOM 642 C C . ARG A 1 86 ? 6.145 -2.425 3.084 1.00 91.88 86 ARG A C 1
ATOM 644 O O . ARG A 1 86 ? 5.003 -2.778 2.815 1.00 91.88 86 ARG A O 1
ATOM 651 N N . MET A 1 87 ? 6.441 -1.688 4.154 1.00 93.31 87 MET A N 1
ATOM 652 C CA . MET A 1 87 ? 5.436 -1.283 5.143 1.00 93.31 87 MET A CA 1
ATOM 653 C C . MET A 1 87 ? 4.381 -0.346 4.552 1.00 93.31 87 MET A C 1
ATOM 655 O O . MET A 1 87 ? 3.194 -0.525 4.811 1.00 93.31 87 MET A O 1
ATOM 659 N N . LYS A 1 88 ? 4.784 0.618 3.715 1.00 92.19 88 LYS A N 1
ATOM 660 C CA . LYS A 1 88 ? 3.845 1.517 3.027 1.00 92.19 88 LYS A CA 1
ATOM 661 C C . LYS A 1 88 ? 2.952 0.757 2.051 1.00 92.19 88 LYS A C 1
ATOM 663 O O . LYS A 1 88 ? 1.740 0.942 2.076 1.00 92.19 88 LYS A O 1
ATOM 668 N N . ILE A 1 89 ? 3.530 -0.111 1.222 1.00 93.12 89 ILE A N 1
ATOM 669 C CA . 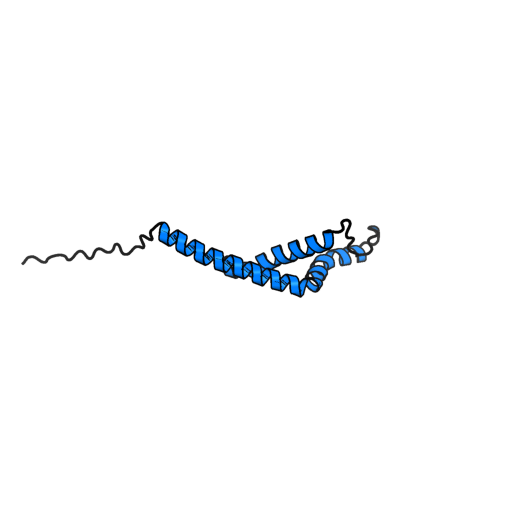ILE A 1 89 ? 2.780 -0.901 0.237 1.00 93.12 89 ILE A CA 1
ATOM 670 C C . ILE A 1 89 ? 1.808 -1.852 0.939 1.00 93.12 89 ILE A C 1
ATOM 672 O O . ILE A 1 89 ? 0.633 -1.877 0.584 1.00 93.12 89 ILE A O 1
ATOM 676 N N . ALA A 1 90 ? 2.255 -2.576 1.966 1.00 93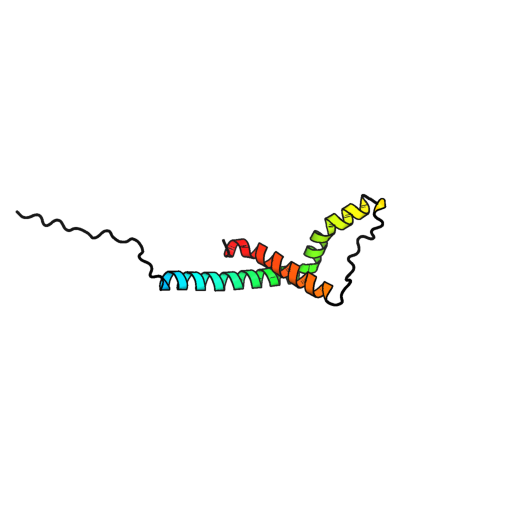.19 90 ALA A N 1
ATOM 677 C CA . ALA A 1 90 ? 1.391 -3.460 2.744 1.00 93.19 90 ALA A CA 1
ATOM 678 C C . ALA A 1 90 ? 0.302 -2.691 3.504 1.00 93.19 90 ALA A C 1
ATOM 680 O O . ALA A 1 90 ? -0.843 -3.127 3.525 1.00 93.19 90 ALA A O 1
ATOM 681 N N . GLY A 1 91 ? 0.625 -1.532 4.082 1.00 92.75 91 GLY A N 1
ATOM 682 C CA . GLY A 1 91 ? -0.338 -0.694 4.794 1.00 92.75 91 GLY A CA 1
ATOM 683 C C . GLY A 1 91 ? -1.431 -0.149 3.876 1.00 92.75 91 GLY A C 1
ATOM 684 O O . GLY A 1 91 ? -2.614 -0.367 4.133 1.00 92.75 91 GLY A O 1
ATOM 685 N N . TYR A 1 92 ? -1.056 0.515 2.778 1.00 93.56 92 TYR A N 1
ATOM 686 C CA . TYR A 1 92 ? -2.031 1.059 1.828 1.00 93.56 92 TYR A CA 1
ATOM 687 C C . TYR A 1 92 ? -2.776 -0.045 1.075 1.00 93.56 92 TYR A C 1
ATOM 689 O O . TYR A 1 92 ? -3.993 0.032 0.932 1.00 93.56 92 TYR A O 1
ATOM 697 N N . GLY A 1 93 ? -2.077 -1.094 0.637 1.00 92.44 93 GLY A N 1
ATOM 698 C CA . GLY A 1 93 ? -2.697 -2.230 -0.038 1.00 92.44 93 GLY A CA 1
ATOM 699 C C . GLY A 1 93 ? -3.660 -2.986 0.877 1.00 92.44 93 GLY A C 1
ATOM 700 O O . GLY A 1 93 ? -4.782 -3.281 0.479 1.00 92.44 93 GLY A O 1
ATOM 701 N N . GLY A 1 94 ? -3.263 -3.241 2.125 1.00 92.00 94 GLY A N 1
ATOM 702 C CA . GLY A 1 94 ? -4.111 -3.885 3.125 1.00 92.00 94 GLY A CA 1
ATOM 703 C C . GLY A 1 94 ? -5.344 -3.063 3.479 1.00 92.00 94 GLY A C 1
ATOM 704 O O . GLY A 1 94 ? -6.431 -3.619 3.608 1.00 92.00 94 GLY A O 1
ATOM 705 N N . LEU A 1 95 ? -5.203 -1.737 3.555 1.00 93.19 95 LEU A N 1
ATOM 706 C CA . LEU A 1 95 ? -6.331 -0.830 3.748 1.00 93.19 95 LEU A CA 1
ATOM 707 C C . LEU A 1 95 ? -7.318 -0.888 2.574 1.00 93.19 95 LEU A C 1
ATOM 709 O O . LEU A 1 95 ? -8.519 -0.981 2.806 1.00 93.19 95 LEU A O 1
ATOM 713 N N . ILE A 1 96 ? -6.820 -0.886 1.332 1.00 91.94 96 ILE A N 1
ATOM 714 C CA . ILE A 1 96 ? -7.650 -1.006 0.122 1.00 91.94 96 ILE A CA 1
ATOM 715 C C . ILE A 1 96 ? -8.404 -2.342 0.111 1.00 91.94 96 ILE A C 1
ATOM 717 O O . ILE A 1 96 ? -9.603 -2.368 -0.153 1.00 91.94 96 ILE A O 1
ATOM 721 N N . LEU A 1 97 ? -7.735 -3.448 0.446 1.00 89.56 97 LEU A N 1
ATOM 722 C CA . LEU A 1 97 ? -8.380 -4.763 0.528 1.00 89.56 97 LEU A CA 1
ATOM 723 C C . LEU A 1 97 ? -9.410 -4.855 1.659 1.00 89.56 97 LEU A C 1
ATOM 725 O O . LEU A 1 97 ? -10.370 -5.612 1.546 1.00 89.56 97 LEU A O 1
ATOM 729 N N . ALA A 1 98 ? -9.234 -4.088 2.735 1.00 90.31 98 ALA A N 1
ATOM 730 C CA . ALA A 1 98 ? -10.159 -4.050 3.861 1.00 90.31 98 ALA A CA 1
ATOM 731 C C . ALA A 1 98 ? -11.368 -3.123 3.644 1.00 90.31 98 ALA A C 1
ATOM 733 O O . ALA A 1 98 ? -12.284 -3.144 4.467 1.00 90.31 98 ALA A O 1
ATOM 734 N N . LEU A 1 99 ? -11.417 -2.344 2.552 1.00 88.62 99 LEU A N 1
ATOM 735 C CA . LEU A 1 99 ? -12.533 -1.434 2.250 1.00 88.62 99 LEU A CA 1
ATOM 736 C C . LEU A 1 99 ? -13.923 -2.093 2.337 1.00 88.62 99 LEU A C 1
ATOM 738 O O . LEU A 1 99 ? -14.795 -1.473 2.936 1.00 88.62 99 LEU A O 1
ATOM 742 N N . PRO A 1 100 ? -14.156 -3.331 1.849 1.00 85.44 100 PRO A N 1
ATOM 743 C CA . PRO A 1 100 ? -15.467 -3.984 1.947 1.00 85.44 100 PRO A CA 1
ATOM 744 C C . PRO A 1 100 ? -15.905 -4.333 3.375 1.00 85.44 100 PRO A C 1
ATOM 746 O O . PRO A 1 100 ? -17.068 -4.637 3.596 1.00 85.44 100 PRO A O 1
ATOM 749 N N . VAL A 1 101 ? -14.969 -4.376 4.328 1.00 85.81 101 VAL A N 1
ATOM 750 C CA . VAL A 1 101 ? -15.252 -4.639 5.750 1.00 85.81 101 VAL A CA 1
ATOM 751 C C . VAL A 1 101 ? -15.365 -3.327 6.537 1.00 85.81 101 VAL A C 1
ATOM 753 O O . VAL A 1 101 ? -15.975 -3.295 7.604 1.00 85.81 101 VAL A O 1
ATOM 756 N N . LEU A 1 102 ? -14.751 -2.256 6.025 1.00 82.56 102 LEU A N 1
ATOM 757 C CA . LEU A 1 102 ? -14.776 -0.913 6.604 1.00 82.56 102 LEU A CA 1
ATOM 758 C C . LEU A 1 102 ? -16.056 -0.138 6.261 1.00 82.56 102 LEU A C 1
ATOM 760 O O . LEU A 1 102 ? -16.541 0.604 7.117 1.00 82.56 102 LEU A O 1
ATOM 764 N N . LEU A 1 103 ? -16.535 -0.271 5.020 1.00 77.69 103 LEU A N 1
ATOM 765 C CA . LEU A 1 103 ? -17.760 0.339 4.484 1.00 77.69 103 LEU A CA 1
ATOM 766 C C . LEU A 1 103 ? -18.991 -0.502 4.842 1.00 77.69 103 LEU A C 1
ATOM 768 O O . LEU A 1 103 ? -20.014 0.113 5.218 1.00 77.69 103 LEU A O 1
#

pLDDT: mean 80.63, std 14.54, range [43.72, 95.0]

Radius of gyration: 26.89 Å; Cα contacts (8 Å, |Δi|>4): 51; chains: 1; bounding box: 91×23×52 Å

Foldseek 3Di:
DDDPPPPPPPPPPDPPDPVNVVVVVVVLVVQLVVQLVVQLVVCLVVVVVLVCVVLVVVVVVCVVCVVVVDPSDDDDPDPCSVVVSSNVRSNVRSNVRSVVSND

Sequence (103 aa):
MASKSKTKNADGQNAMSLIEHLAELRMRLIRSILAVALGAAGVLAFYDPVLQFLTKPYRDLCASRPDFKCDGSLFALGPLDGLSARMKIAGYGGLILALPVLL

Solvent-accessible surface area (backbone atoms only — not comparable to full-atom values): 6128 Å² total; per-residue (Å²): 137,83,83,78,82,77,79,73,84,83,79,84,70,81,81,69,49,74,67,54,56,52,52,52,48,51,58,51,50,54,52,34,51,51,38,26,52,53,27,17,51,51,37,51,75,46,38,68,65,52,50,49,60,70,45,42,66,57,36,53,48,31,72,75,38,70,90,70,76,54,88,66,70,87,81,69,90,49,97,55,40,69,57,51,50,49,52,49,51,12,50,55,46,1,45,60,66,19,41,85,71,66,108